Protein AF-A0A943HBX2-F1 (afdb_monomer_lite)

pLDDT: mean 86.65, std 12.38, range [44.62, 96.88]

Secondary structure (DSSP, 8-state):
----------EEEE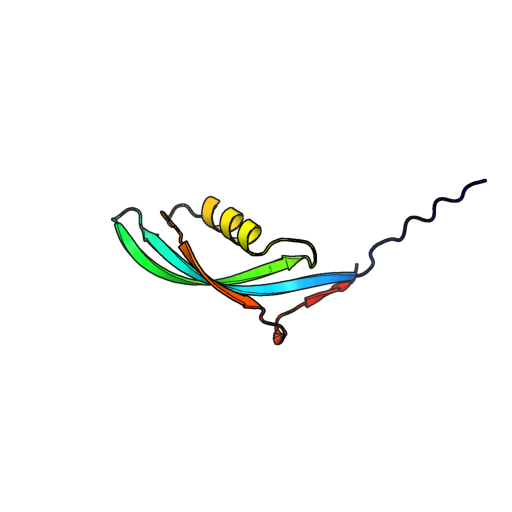EEEEEEEEEE-TT--EEEEEEEEEEETTS-HHHHHHHHHHT-TT-EEEEEEEEEE-GGG-EEEE-

Radius of gyration: 17.37 Å; chains: 1; bounding box: 33×18×63 Å

Structure (mmCIF, N/CA/C/O backbone):
data_AF-A0A943HBX2-F1
#
_entry.id   AF-A0A943HBX2-F1
#
loop_
_atom_site.group_PDB
_atom_site.id
_atom_site.type_symbol
_atom_site.label_atom_id
_atom_site.label_alt_id
_atom_site.label_comp_id
_atom_site.label_asym_id
_atom_site.label_entity_id
_atom_site.label_seq_id
_atom_site.pdbx_PDB_ins_code
_atom_site.Cartn_x
_atom_site.Cartn_y
_atom_site.Cartn_z
_atom_site.occupancy
_atom_site.B_iso_or_equiv
_atom_site.auth_seq_id
_atom_site.auth_comp_id
_atom_site.auth_asym_id
_atom_site.auth_atom_id
_atom_site.pdbx_PDB_model_num
ATOM 1 N N . MET A 1 1 ? -11.205 3.890 47.178 1.00 44.62 1 MET A N 1
ATOM 2 C CA . MET A 1 1 ? -10.676 2.871 46.243 1.00 44.62 1 MET A CA 1
ATOM 3 C C . MET A 1 1 ? -11.028 3.308 44.827 1.00 44.62 1 MET A C 1
ATOM 5 O O . MET A 1 1 ? -12.199 3.272 44.480 1.00 44.62 1 MET A O 1
ATOM 9 N N . ASN A 1 2 ? -10.063 3.796 44.041 1.00 46.47 2 ASN A N 1
ATOM 10 C CA . ASN A 1 2 ? -10.302 4.157 42.638 1.00 46.47 2 ASN A CA 1
ATOM 11 C C . ASN A 1 2 ? -10.198 2.888 41.787 1.00 46.47 2 ASN A C 1
ATOM 13 O O . ASN A 1 2 ? -9.100 2.432 41.471 1.00 46.47 2 ASN A O 1
ATOM 17 N N . VAL A 1 3 ? -11.342 2.285 41.467 1.00 54.25 3 VAL A N 1
ATOM 18 C CA . VAL A 1 3 ? -11.408 1.134 40.562 1.00 54.25 3 VAL A CA 1
ATOM 19 C C . VAL A 1 3 ? -11.227 1.660 39.142 1.00 54.25 3 VAL A C 1
ATOM 21 O O . VAL A 1 3 ? -12.125 2.267 38.568 1.00 54.25 3 VAL A O 1
ATOM 24 N N . ASN A 1 4 ? -10.034 1.469 38.585 1.00 59.88 4 ASN A N 1
ATOM 25 C CA . ASN A 1 4 ? -9.731 1.877 37.220 1.00 59.88 4 ASN A CA 1
ATOM 26 C C . ASN A 1 4 ? -10.258 0.803 36.252 1.00 59.88 4 ASN A C 1
ATOM 28 O O . ASN A 1 4 ? -9.585 -0.192 35.978 1.00 59.88 4 ASN A O 1
ATOM 32 N N . ILE A 1 5 ? -11.500 0.967 35.791 1.00 65.19 5 ILE A N 1
ATOM 33 C CA . ILE A 1 5 ? -12.149 0.045 34.851 1.00 65.19 5 ILE A CA 1
ATOM 34 C C . ILE A 1 5 ? -11.513 0.242 33.467 1.00 65.19 5 ILE A C 1
ATOM 36 O O . ILE A 1 5 ? -11.859 1.164 32.729 1.00 65.19 5 ILE A O 1
ATOM 40 N N . LYS A 1 6 ? -10.573 -0.634 33.095 1.00 66.31 6 LYS A N 1
ATOM 41 C CA . LYS A 1 6 ? -10.032 -0.687 31.730 1.00 66.31 6 LYS A CA 1
ATOM 42 C C . LYS A 1 6 ? -11.029 -1.404 30.821 1.00 66.31 6 LYS A C 1
ATOM 44 O O . LYS A 1 6 ? -11.282 -2.594 30.979 1.00 66.31 6 LYS A O 1
ATOM 49 N N . LYS A 1 7 ? -11.596 -0.677 29.858 1.00 61.38 7 LYS A N 1
ATOM 50 C CA . LYS A 1 7 ? -12.501 -1.235 28.845 1.00 61.38 7 LYS A CA 1
ATOM 51 C C . LYS A 1 7 ? -11.700 -2.122 27.885 1.00 61.38 7 LYS A C 1
ATOM 53 O O . LYS A 1 7 ? -10.840 -1.623 27.164 1.00 61.38 7 LYS A O 1
ATOM 58 N N . ILE A 1 8 ? -11.969 -3.426 27.894 1.00 65.19 8 ILE A N 1
ATOM 59 C CA . ILE A 1 8 ? -11.373 -4.381 26.950 1.00 65.19 8 ILE A CA 1
ATOM 60 C C . ILE A 1 8 ? -12.036 -4.182 25.583 1.00 65.19 8 ILE A C 1
ATOM 62 O O . ILE A 1 8 ? -13.261 -4.090 25.483 1.00 65.19 8 ILE A O 1
ATOM 66 N N . ILE A 1 9 ? -11.226 -4.076 24.529 1.00 63.62 9 ILE A N 1
ATOM 67 C CA . ILE A 1 9 ? -11.714 -3.986 23.150 1.00 63.62 9 ILE A CA 1
ATOM 68 C C . ILE A 1 9 ? -12.144 -5.392 22.727 1.00 63.62 9 ILE A C 1
ATOM 70 O O . ILE A 1 9 ? -11.303 -6.263 22.559 1.00 63.62 9 ILE A O 1
ATOM 74 N N . THR A 1 10 ? -13.446 -5.610 22.565 1.00 68.88 10 THR A N 1
ATOM 75 C CA . THR A 1 10 ? -14.026 -6.905 22.159 1.00 68.88 10 THR A CA 1
ATOM 76 C C . THR A 1 10 ? -14.247 -7.022 20.651 1.00 68.88 10 THR A C 1
ATOM 78 O O . THR A 1 10 ? -14.633 -8.079 20.159 1.00 68.88 10 THR A O 1
ATOM 81 N N . LYS A 1 11 ? -14.042 -5.930 19.902 1.00 75.06 11 LYS A N 1
ATOM 82 C CA . LYS A 1 11 ? -14.253 -5.867 18.451 1.00 75.06 11 LYS A CA 1
ATOM 83 C C . LYS A 1 11 ? -13.145 -5.065 17.782 1.00 75.06 11 LYS A C 1
ATOM 85 O O . LYS A 1 11 ? -12.883 -3.927 18.172 1.00 75.06 11 LYS A O 1
ATOM 90 N N . ILE A 1 12 ? -12.534 -5.650 16.762 1.00 81.25 12 ILE A N 1
ATOM 91 C CA . ILE A 1 12 ? -11.546 -5.017 15.895 1.00 81.25 12 ILE A CA 1
ATOM 92 C C . ILE A 1 12 ? -12.210 -4.735 14.550 1.00 81.25 12 ILE A C 1
ATOM 94 O O . ILE A 1 12 ? -12.614 -5.660 13.847 1.00 81.25 12 ILE A O 1
ATOM 98 N N . ASN A 1 13 ? -12.290 -3.459 14.182 1.00 84.69 13 ASN A N 1
ATOM 99 C CA . ASN A 1 13 ? -12.732 -3.038 12.858 1.00 84.69 13 ASN A CA 1
ATOM 100 C C . ASN A 1 13 ? -11.527 -2.903 11.926 1.00 84.69 13 ASN A C 1
ATOM 102 O O . ASN A 1 13 ? -10.579 -2.168 12.220 1.00 84.69 13 ASN A O 1
ATOM 106 N N . ILE A 1 14 ? -11.599 -3.589 10.792 1.00 88.25 14 ILE A N 1
ATOM 107 C CA . ILE A 1 14 ? -10.633 -3.522 9.703 1.00 88.25 14 ILE A CA 1
ATOM 108 C C . ILE A 1 14 ? -11.336 -2.882 8.512 1.00 88.25 14 ILE A C 1
ATOM 110 O O . ILE A 1 14 ? -12.282 -3.448 7.954 1.00 88.25 14 ILE A O 1
ATOM 114 N N . LYS A 1 15 ? -10.853 -1.710 8.115 1.00 91.94 15 LYS A N 1
ATOM 115 C CA . LYS A 1 15 ? -11.238 -1.059 6.869 1.00 91.94 15 LYS A CA 1
ATOM 116 C C . LYS A 1 15 ? -10.372 -1.574 5.734 1.00 91.94 15 LYS A C 1
ATOM 118 O O . LYS A 1 15 ? -9.156 -1.688 5.877 1.00 91.94 15 LYS A O 1
ATOM 123 N N . THR A 1 16 ? -10.994 -1.875 4.608 1.00 93.50 16 THR A N 1
ATOM 124 C CA . THR A 1 16 ? -10.304 -2.363 3.419 1.00 93.50 16 THR A CA 1
ATOM 125 C C . THR A 1 16 ? -10.216 -1.240 2.399 1.00 93.50 16 THR A C 1
ATOM 127 O O . THR A 1 16 ? -11.212 -0.610 2.064 1.00 93.50 16 THR A O 1
ATOM 130 N N . PHE A 1 17 ? -9.022 -1.004 1.867 1.00 93.81 17 PHE A N 1
ATOM 131 C CA . PHE A 1 17 ? -8.761 0.017 0.860 1.00 93.81 17 PHE A CA 1
ATOM 132 C C . PHE A 1 17 ? -8.189 -0.620 -0.401 1.00 93.81 17 PHE A C 1
ATOM 134 O O . PHE A 1 17 ? -7.285 -1.451 -0.321 1.00 93.81 17 PHE A O 1
ATOM 141 N N . LEU A 1 18 ? -8.682 -0.214 -1.568 1.00 96.00 18 LEU A N 1
ATOM 142 C CA . LEU A 1 18 ? -8.048 -0.496 -2.849 1.00 96.00 18 LEU A CA 1
ATOM 143 C C . LEU A 1 18 ? -7.069 0.633 -3.168 1.00 96.00 18 LEU A C 1
ATOM 145 O O . LEU A 1 18 ? -7.471 1.769 -3.422 1.00 96.00 18 LEU A O 1
ATOM 149 N N . VAL A 1 19 ? -5.781 0.310 -3.163 1.00 96.44 19 VAL A N 1
ATOM 150 C CA . VAL A 1 19 ? -4.707 1.229 -3.534 1.00 96.44 19 VAL A CA 1
ATOM 151 C C . VAL A 1 19 ? -4.307 0.956 -4.976 1.00 96.44 19 VAL A C 1
ATOM 153 O O . VAL A 1 19 ? -3.870 -0.146 -5.300 1.00 96.44 19 VAL A O 1
ATOM 156 N N . THR A 1 20 ? -4.449 1.964 -5.833 1.00 96.88 20 THR A N 1
ATOM 157 C CA . THR A 1 20 ? -3.885 1.979 -7.189 1.00 96.88 20 THR A CA 1
ATOM 158 C C . THR A 1 20 ? -2.566 2.730 -7.127 1.00 96.88 20 THR A C 1
ATOM 160 O O . THR A 1 20 ? -2.519 3.848 -6.614 1.00 96.88 20 THR A O 1
ATOM 163 N N . PHE A 1 21 ? -1.492 2.133 -7.626 1.00 96.75 21 PHE A N 1
ATOM 164 C CA . PHE A 1 21 ? -0.157 2.713 -7.565 1.00 96.75 21 PHE A CA 1
ATOM 165 C C . PHE A 1 21 ? 0.649 2.368 -8.812 1.00 96.75 21 PHE A C 1
ATOM 167 O O . PHE A 1 21 ? 0.432 1.336 -9.448 1.00 96.75 21 PHE A O 1
ATOM 174 N N . SER A 1 22 ? 1.604 3.230 -9.130 1.00 96.88 22 SER A N 1
ATOM 175 C CA . SER A 1 22 ? 2.630 2.962 -10.122 1.00 96.88 22 SER A CA 1
ATOM 176 C C . SER A 1 22 ? 3.965 2.661 -9.466 1.00 96.88 22 SER A C 1
ATOM 178 O O . SER A 1 22 ? 4.200 3.026 -8.315 1.00 96.88 22 SER A O 1
ATOM 180 N N . TYR A 1 23 ? 4.828 1.947 -10.175 1.00 96.50 23 TYR A N 1
ATOM 181 C CA . TYR A 1 23 ? 6.181 1.647 -9.736 1.00 96.50 23 TYR A CA 1
ATOM 182 C C . TYR A 1 23 ? 7.095 1.347 -10.916 1.00 96.50 23 TYR A C 1
ATOM 184 O O . TYR A 1 23 ? 6.658 1.006 -12.015 1.00 96.50 23 TYR A O 1
ATOM 192 N N . GLU A 1 24 ? 8.389 1.426 -10.654 1.00 95.38 24 GLU A N 1
ATOM 193 C CA . GLU A 1 24 ? 9.438 1.000 -11.559 1.00 95.38 24 GLU A CA 1
ATOM 194 C C . GLU A 1 24 ? 9.971 -0.364 -11.128 1.00 95.38 24 GLU A C 1
ATOM 196 O O . GLU A 1 24 ? 10.133 -0.670 -9.946 1.00 95.38 24 GLU A O 1
ATOM 201 N N . THR A 1 25 ? 10.258 -1.223 -12.097 1.00 91.56 25 THR A N 1
ATOM 202 C CA . THR A 1 25 ? 11.011 -2.454 -11.830 1.00 91.56 25 THR A CA 1
ATOM 203 C C . THR A 1 25 ? 12.505 -2.151 -11.765 1.00 91.56 25 THR A C 1
ATOM 205 O O . THR A 1 25 ? 12.966 -1.134 -12.273 1.00 91.56 25 THR A O 1
ATOM 208 N N . ARG A 1 26 ? 13.309 -3.092 -11.255 1.00 87.56 26 ARG A N 1
ATOM 209 C CA . ARG A 1 26 ? 14.783 -2.983 -11.276 1.00 87.56 26 ARG A CA 1
ATOM 210 C C . ARG A 1 26 ? 15.364 -2.682 -12.670 1.00 87.56 26 ARG A C 1
ATOM 212 O O . ARG A 1 26 ? 16.447 -2.122 -12.768 1.00 87.56 26 ARG A O 1
ATOM 219 N N . LYS A 1 27 ? 14.670 -3.080 -13.742 1.00 90.00 27 LYS A N 1
ATOM 220 C CA . LYS A 1 27 ? 15.073 -2.834 -15.138 1.00 90.00 27 LYS A CA 1
ATOM 221 C C . LYS A 1 27 ? 14.581 -1.484 -15.691 1.00 90.00 27 LYS A C 1
ATOM 223 O O . LYS A 1 27 ? 14.753 -1.233 -16.875 1.00 90.00 27 LYS A O 1
ATOM 228 N N . GLY A 1 28 ? 13.945 -0.646 -14.870 1.00 89.06 28 GLY A N 1
ATOM 229 C CA . GLY A 1 28 ? 13.426 0.668 -15.263 1.00 89.06 28 GLY A CA 1
ATOM 230 C C . GLY A 1 28 ? 12.055 0.643 -15.944 1.00 89.06 28 GLY A C 1
ATOM 231 O O . GLY A 1 28 ? 11.567 1.685 -16.363 1.00 89.06 28 GLY A O 1
ATOM 232 N N . TYR A 1 29 ? 11.402 -0.519 -16.066 1.00 92.88 29 TYR A N 1
ATOM 233 C CA . TYR A 1 29 ? 10.052 -0.568 -16.639 1.00 92.88 29 TYR A CA 1
ATOM 234 C C . TYR A 1 29 ? 9.020 0.008 -15.680 1.00 92.88 29 TYR A C 1
ATOM 236 O O . TYR A 1 29 ? 8.943 -0.447 -14.536 1.00 92.88 29 TYR A O 1
ATOM 244 N N . TYR A 1 30 ? 8.191 0.912 -16.195 1.00 95.19 30 TYR A N 1
ATOM 245 C CA . TYR A 1 30 ? 7.001 1.422 -15.529 1.00 95.19 30 TYR A CA 1
ATOM 246 C C . TYR A 1 30 ? 5.896 0.364 -15.490 1.00 95.19 30 TYR A C 1
ATOM 248 O O . TYR A 1 30 ? 5.641 -0.328 -16.480 1.00 95.19 30 TYR A O 1
ATOM 256 N N . ARG A 1 31 ? 5.231 0.244 -14.343 1.00 94.75 31 ARG A N 1
ATOM 257 C CA . ARG A 1 31 ? 4.056 -0.603 -14.147 1.00 94.75 31 ARG A CA 1
ATOM 258 C C . ARG A 1 31 ? 3.038 0.100 -13.273 1.00 94.75 31 ARG A C 1
ATOM 260 O O . ARG A 1 31 ? 3.400 0.833 -12.360 1.00 94.75 31 ARG A O 1
ATOM 267 N N . GLU A 1 32 ? 1.775 -0.213 -13.513 1.00 96.31 32 GLU A N 1
ATOM 268 C CA . GLU A 1 32 ? 0.665 0.145 -12.639 1.00 96.31 32 GLU A CA 1
ATOM 269 C C . GLU A 1 32 ? 0.039 -1.119 -12.079 1.00 96.31 32 GLU A C 1
ATOM 271 O O . GLU A 1 32 ? -0.042 -2.151 -12.750 1.00 96.31 32 GLU A O 1
ATOM 276 N N . GLN A 1 33 ? -0.373 -1.050 -10.822 1.00 95.38 33 GLN A N 1
ATOM 277 C CA . GLN A 1 33 ? -0.989 -2.166 -10.138 1.00 95.38 33 GLN A CA 1
ATOM 278 C C . GLN A 1 33 ? -2.003 -1.670 -9.114 1.00 95.38 33 GLN A C 1
ATOM 280 O O . GLN A 1 33 ? -1.922 -0.561 -8.587 1.00 95.38 33 GLN A O 1
ATOM 285 N N . GLN A 1 34 ? -2.964 -2.538 -8.821 1.00 96.19 34 GLN A N 1
ATOM 286 C CA . GLN A 1 34 ? -3.908 -2.357 -7.735 1.00 96.19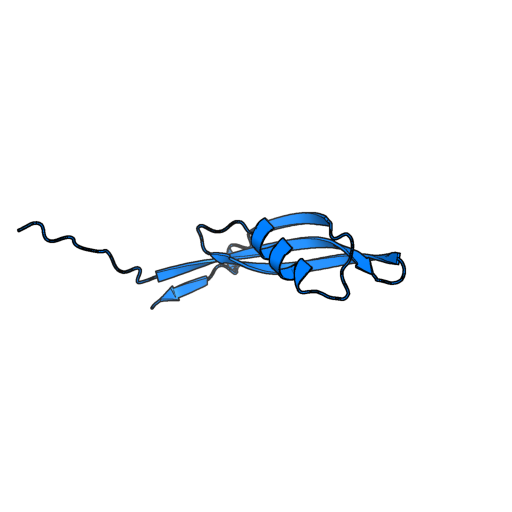 34 GLN A CA 1
ATOM 287 C C . GLN A 1 34 ? -3.677 -3.408 -6.653 1.00 96.19 34 GLN A C 1
ATOM 289 O O . GLN A 1 34 ? -3.328 -4.557 -6.940 1.00 96.19 34 GLN A O 1
ATOM 294 N N . ARG A 1 35 ? -3.866 -3.015 -5.395 1.00 94.44 35 ARG A N 1
ATOM 295 C CA . ARG A 1 35 ? -3.757 -3.907 -4.242 1.00 94.44 35 ARG A CA 1
ATOM 296 C C . ARG A 1 35 ? -4.780 -3.545 -3.177 1.00 94.44 35 ARG A C 1
ATOM 298 O O . ARG A 1 35 ? -4.966 -2.375 -2.863 1.00 94.44 35 ARG A O 1
ATOM 305 N N . LEU A 1 36 ? -5.390 -4.568 -2.585 1.00 94.44 36 LEU A N 1
ATOM 306 C CA . LEU A 1 36 ? -6.217 -4.418 -1.393 1.00 94.44 36 LEU A CA 1
ATOM 307 C C . LEU A 1 36 ? -5.348 -4.401 -0.134 1.00 94.44 36 LEU A C 1
ATOM 309 O O . LEU A 1 36 ? -4.449 -5.231 0.023 1.00 94.44 36 LEU A O 1
ATOM 313 N N . ILE A 1 37 ? -5.640 -3.473 0.769 1.00 93.94 37 ILE A N 1
ATOM 314 C CA . ILE A 1 37 ? -4.944 -3.307 2.042 1.00 93.94 37 ILE A CA 1
ATOM 315 C C . ILE A 1 37 ? -5.987 -3.208 3.147 1.00 93.94 37 ILE A C 1
ATOM 317 O O . ILE A 1 37 ? -6.876 -2.36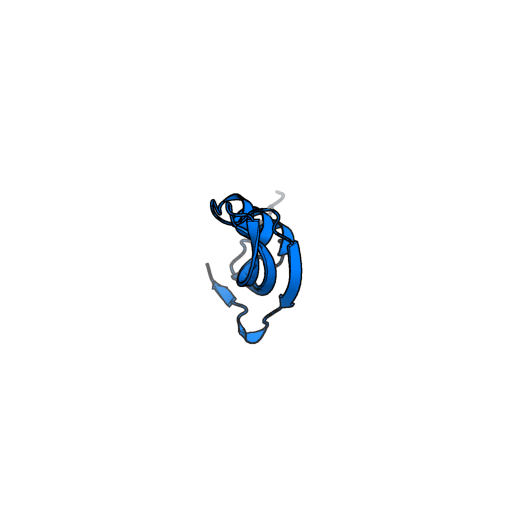4 3.089 1.00 93.94 37 ILE A O 1
ATOM 321 N N . GLY A 1 38 ? -5.878 -4.089 4.139 1.00 90.50 38 GLY A N 1
ATOM 322 C CA . GLY A 1 38 ? -6.650 -4.005 5.374 1.00 90.50 38 GLY A CA 1
ATOM 323 C C . GLY A 1 38 ? -5.912 -3.140 6.388 1.00 90.50 38 GLY A C 1
ATOM 324 O O . GLY A 1 38 ? -4.710 -3.317 6.585 1.00 90.50 38 GLY A O 1
ATOM 325 N N . VAL A 1 39 ? -6.627 -2.208 7.003 1.00 91.69 39 VAL A N 1
ATOM 326 C CA . VAL A 1 39 ? -6.086 -1.211 7.926 1.00 91.69 39 VAL A CA 1
ATOM 327 C C . VAL A 1 39 ? -7.017 -1.125 9.123 1.00 91.69 39 VAL A C 1
ATOM 329 O O . VAL A 1 39 ? -8.240 -1.157 8.967 1.00 91.69 39 VAL A O 1
ATOM 332 N N . LEU A 1 40 ? -6.459 -1.047 10.328 1.00 87.69 40 LEU A N 1
ATOM 333 C CA . LEU A 1 40 ? -7.276 -0.836 11.517 1.00 87.69 40 LEU A CA 1
ATOM 334 C C . LEU A 1 40 ? -7.941 0.540 11.460 1.00 87.69 40 LEU A C 1
ATOM 336 O O . LEU A 1 40 ? -7.387 1.485 10.913 1.00 87.69 40 LEU A O 1
ATOM 340 N N . ASP A 1 41 ? -9.109 0.681 12.084 1.00 78.62 41 ASP A N 1
ATOM 341 C CA . ASP A 1 41 ? -9.912 1.917 12.047 1.00 78.62 41 ASP A CA 1
ATOM 342 C C . ASP A 1 41 ? -9.152 3.209 12.435 1.00 78.62 41 ASP A C 1
ATOM 344 O O . ASP A 1 41 ? -9.580 4.310 12.093 1.00 78.62 41 ASP A O 1
ATOM 348 N N . LYS A 1 42 ? -8.038 3.083 13.169 1.00 80.06 42 LYS A N 1
ATOM 349 C CA . LYS A 1 42 ? -7.196 4.191 13.653 1.00 80.06 42 LYS A CA 1
ATOM 350 C C . LYS A 1 42 ? -5.869 4.348 12.905 1.00 80.06 42 LYS A C 1
ATOM 352 O O . LYS A 1 42 ? -5.089 5.232 13.250 1.00 80.06 42 LYS A O 1
ATOM 357 N N . GLU A 1 43 ? -5.581 3.477 11.947 1.00 86.38 43 GLU A N 1
ATOM 358 C CA . GLU A 1 43 ? -4.321 3.469 11.210 1.00 86.38 43 GLU A CA 1
ATOM 359 C C . GLU A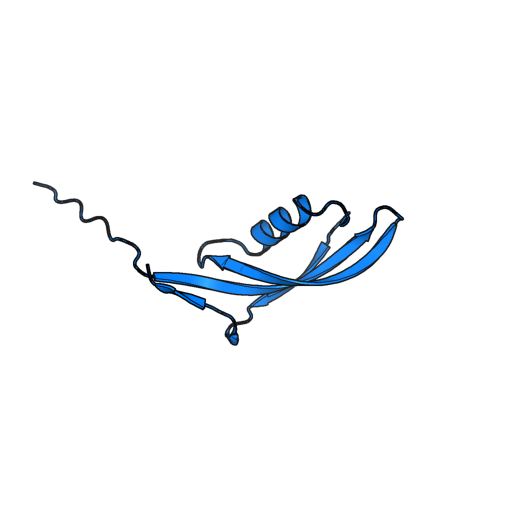 1 43 ? -4.456 4.167 9.854 1.00 86.38 43 GLU A C 1
ATOM 361 O O . GLU A 1 43 ? -5.538 4.261 9.275 1.00 86.38 43 GLU A O 1
ATOM 366 N N . ASP A 1 44 ? -3.332 4.678 9.349 1.00 89.44 44 ASP A N 1
ATOM 367 C CA . ASP A 1 44 ? -3.283 5.357 8.058 1.00 89.44 44 ASP A CA 1
ATOM 368 C C . ASP A 1 44 ? -3.035 4.336 6.929 1.00 89.44 44 ASP A C 1
ATOM 370 O O . ASP A 1 44 ? -1.975 3.692 6.916 1.00 89.44 44 ASP A O 1
ATOM 374 N N . PRO A 1 45 ? -3.952 4.198 5.949 1.00 89.81 45 PRO A N 1
ATOM 375 C CA . PRO A 1 45 ? -3.768 3.296 4.816 1.00 89.81 45 PRO A CA 1
ATOM 376 C C . PRO A 1 45 ? -2.512 3.586 3.993 1.00 89.81 45 PRO A C 1
ATOM 378 O O . PRO A 1 45 ? -1.940 2.656 3.420 1.00 89.81 45 PRO A O 1
ATOM 381 N N . LYS A 1 46 ? -2.039 4.839 3.958 1.00 93.12 46 LYS A N 1
ATOM 382 C CA . LYS A 1 46 ? -0.800 5.199 3.256 1.00 93.12 46 LYS A CA 1
ATOM 383 C C . LYS A 1 46 ? 0.420 4.584 3.923 1.00 93.12 46 LYS A C 1
ATOM 385 O O . LYS A 1 46 ? 1.219 3.950 3.244 1.00 93.12 46 LYS A O 1
ATOM 390 N N . LYS A 1 47 ? 0.525 4.683 5.251 1.00 93.44 47 LYS A N 1
ATOM 391 C CA . LYS A 1 47 ? 1.638 4.087 6.008 1.00 93.44 47 LYS A CA 1
ATOM 392 C C . LYS A 1 47 ? 1.667 2.570 5.874 1.00 93.44 47 LYS A C 1
ATOM 394 O O . LYS A 1 47 ? 2.740 1.978 5.752 1.00 93.44 47 LYS A O 1
ATOM 399 N N . GLN A 1 48 ? 0.494 1.939 5.857 1.00 93.31 48 GLN A N 1
ATOM 400 C CA . GLN A 1 48 ? 0.397 0.497 5.652 1.00 93.31 48 GLN A CA 1
ATOM 401 C C . GLN A 1 48 ? 0.847 0.099 4.239 1.00 93.31 48 GLN A C 1
ATOM 403 O O . GLN A 1 48 ? 1.570 -0.885 4.073 1.00 93.31 48 GLN A O 1
ATOM 408 N N . PHE A 1 49 ? 0.479 0.883 3.221 1.00 94.56 49 PHE A N 1
ATOM 409 C CA . PHE A 1 49 ? 0.985 0.699 1.863 1.00 94.56 49 PHE A CA 1
ATOM 410 C C . PHE A 1 49 ? 2.502 0.892 1.772 1.00 94.56 49 PHE A C 1
ATOM 412 O O . PHE A 1 49 ? 3.178 0.034 1.215 1.00 94.56 49 PHE A O 1
ATOM 419 N N . GLU A 1 50 ? 3.049 1.965 2.342 1.00 93.44 50 GLU A N 1
ATOM 420 C CA . GLU A 1 50 ? 4.491 2.242 2.350 1.00 93.44 50 GLU A CA 1
ATOM 421 C C . GLU A 1 50 ? 5.279 1.118 3.029 1.00 93.44 50 GLU A C 1
ATOM 423 O O . GLU A 1 50 ? 6.285 0.654 2.496 1.00 93.44 50 GLU A O 1
ATOM 428 N N . THR A 1 51 ? 4.776 0.616 4.159 1.00 94.25 51 THR A N 1
ATOM 429 C CA . THR A 1 51 ? 5.350 -0.545 4.855 1.00 94.25 51 THR A CA 1
ATOM 430 C C . THR A 1 51 ? 5.298 -1.801 3.989 1.00 94.25 51 THR A C 1
ATOM 432 O O . THR A 1 51 ? 6.225 -2.608 3.974 1.00 94.25 51 THR A O 1
ATOM 435 N N . TRP A 1 52 ? 4.216 -2.004 3.242 1.00 94.44 52 TRP A N 1
ATOM 436 C CA . TRP A 1 52 ? 4.134 -3.129 2.320 1.00 94.44 52 TRP A CA 1
ATOM 437 C C . TRP A 1 52 ? 5.114 -2.985 1.143 1.00 94.44 52 TRP A C 1
ATOM 439 O O . TRP A 1 52 ? 5.805 -3.948 0.802 1.00 94.44 52 TRP A O 1
ATOM 449 N N . VAL A 1 53 ? 5.214 -1.794 0.547 1.00 94.38 53 VAL A N 1
ATOM 450 C CA . VAL A 1 53 ? 6.139 -1.505 -0.558 1.00 94.38 53 VAL A CA 1
ATOM 451 C C . VAL A 1 53 ? 7.589 -1.661 -0.120 1.00 94.38 53 VAL A C 1
ATOM 453 O O . VAL A 1 53 ? 8.367 -2.256 -0.859 1.00 94.38 53 VAL A O 1
AT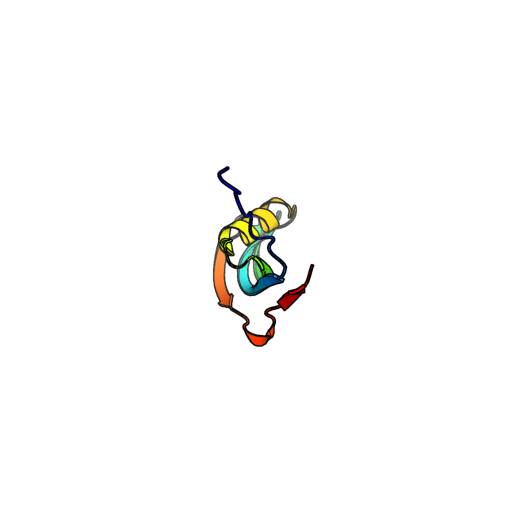OM 456 N N . SER A 1 54 ? 7.962 -1.195 1.075 1.00 92.69 54 SER A N 1
ATOM 457 C CA . SER A 1 54 ? 9.338 -1.317 1.575 1.00 92.69 54 SER A CA 1
ATOM 458 C C . SER A 1 54 ? 9.780 -2.776 1.743 1.00 92.69 54 SER A C 1
ATOM 460 O O . SER A 1 54 ? 10.957 -3.094 1.586 1.00 92.69 54 SER A O 1
ATOM 462 N N . ASN A 1 55 ? 8.828 -3.684 1.976 1.00 93.56 55 ASN A N 1
ATOM 463 C CA . ASN A 1 55 ? 9.067 -5.125 2.022 1.00 93.56 55 ASN A CA 1
ATOM 464 C C . ASN A 1 55 ? 9.149 -5.782 0.627 1.00 93.56 55 ASN A C 1
ATOM 466 O O . ASN A 1 55 ? 9.552 -6.943 0.507 1.00 93.56 55 ASN A O 1
ATOM 470 N N . CYS A 1 56 ? 8.789 -5.073 -0.446 1.00 91.75 56 CYS A N 1
ATOM 471 C CA . CYS A 1 56 ? 8.818 -5.590 -1.811 1.00 91.75 56 CYS A CA 1
ATOM 472 C C . CYS A 1 56 ? 10.169 -5.325 -2.489 1.00 91.75 56 CYS A C 1
ATOM 474 O O . CYS A 1 56 ? 10.537 -4.194 -2.775 1.00 91.75 56 CYS A O 1
ATOM 476 N N . ARG A 1 57 ? 10.890 -6.391 -2.858 1.00 89.25 57 ARG A N 1
ATOM 477 C CA . ARG A 1 57 ? 12.219 -6.288 -3.503 1.00 89.25 57 ARG A CA 1
ATOM 478 C C . ARG A 1 57 ? 12.190 -5.893 -4.984 1.00 89.25 57 ARG A C 1
ATOM 480 O O . ARG A 1 57 ? 13.236 -5.641 -5.575 1.00 89.25 57 ARG A O 1
ATOM 487 N N . THR A 1 58 ? 11.020 -5.940 -5.612 1.00 89.75 58 THR A N 1
ATOM 488 C CA . THR A 1 58 ? 10.843 -5.762 -7.063 1.00 89.75 58 THR A CA 1
ATOM 489 C C . THR A 1 58 ? 10.175 -4.443 -7.435 1.00 89.75 58 THR A C 1
ATOM 491 O O . THR A 1 58 ? 10.080 -4.138 -8.625 1.00 89.75 58 THR A O 1
ATOM 494 N N . ILE A 1 59 ? 9.722 -3.686 -6.436 1.00 93.12 59 ILE A N 1
ATOM 495 C CA . ILE A 1 59 ? 8.967 -2.448 -6.583 1.00 93.12 59 ILE A CA 1
ATOM 496 C C . ILE A 1 59 ? 9.893 -1.302 -6.183 1.00 93.12 59 ILE A C 1
ATOM 498 O O . ILE A 1 59 ? 10.282 -1.190 -5.026 1.00 93.12 59 ILE A O 1
ATOM 502 N N . PHE A 1 60 ? 10.243 -0.454 -7.141 1.00 91.69 60 PHE A N 1
ATOM 503 C CA . PHE A 1 60 ? 11.062 0.738 -6.942 1.00 91.69 60 PHE A CA 1
ATOM 504 C C . PHE A 1 60 ? 10.237 1.980 -7.273 1.00 91.69 60 PHE A C 1
ATOM 506 O O . PHE A 1 60 ? 9.295 1.903 -8.058 1.00 91.69 60 PHE A O 1
ATOM 513 N N . ASN A 1 61 ? 10.571 3.125 -6.670 1.00 92.06 61 ASN A N 1
ATOM 514 C CA . ASN A 1 61 ? 9.934 4.418 -6.956 1.00 92.06 61 ASN A CA 1
ATOM 515 C C . ASN A 1 61 ? 8.393 4.374 -6.955 1.00 92.06 61 ASN A C 1
ATOM 517 O O . ASN A 1 61 ? 7.746 4.980 -7.810 1.00 92.06 61 ASN A O 1
ATOM 521 N N . ALA A 1 62 ? 7.802 3.631 -6.012 1.00 94.06 62 ALA A N 1
ATOM 522 C CA . ALA A 1 62 ? 6.356 3.464 -5.962 1.00 94.06 62 ALA A CA 1
ATOM 523 C C . ALA A 1 62 ? 5.651 4.799 -5.690 1.00 94.06 62 ALA A C 1
ATOM 525 O O . ALA A 1 62 ? 6.031 5.539 -4.781 1.00 94.06 62 ALA A O 1
ATOM 526 N N . LYS A 1 63 ? 4.591 5.084 -6.444 1.00 95.12 63 LYS A N 1
ATOM 527 C CA . LYS A 1 63 ? 3.754 6.274 -6.290 1.00 95.12 63 LYS A CA 1
ATOM 528 C C . LYS A 1 63 ? 2.299 5.862 -6.211 1.00 95.12 63 LYS A C 1
ATOM 530 O O . LYS A 1 63 ? 1.791 5.161 -7.081 1.00 95.12 63 LYS A O 1
ATOM 535 N N . ILE A 1 64 ? 1.614 6.314 -5.171 1.00 96.00 64 ILE A N 1
ATOM 536 C CA . ILE A 1 64 ? 0.177 6.094 -5.038 1.00 96.00 64 ILE A CA 1
ATOM 537 C C . ILE A 1 64 ? -0.546 6.996 -6.040 1.00 96.00 64 ILE A C 1
ATOM 539 O O . ILE A 1 64 ? -0.346 8.208 -6.036 1.00 96.00 64 ILE A O 1
ATOM 543 N N . LEU A 1 65 ? -1.398 6.399 -6.869 1.00 95.75 65 LEU A N 1
ATOM 544 C CA . LEU A 1 65 ? -2.261 7.100 -7.821 1.00 95.75 65 LEU A CA 1
ATOM 545 C C . LEU A 1 65 ? -3.643 7.365 -7.216 1.00 95.75 65 LEU A C 1
ATOM 547 O O . LEU A 1 65 ? -4.211 8.435 -7.404 1.00 95.75 65 LEU A O 1
ATOM 551 N N . SER A 1 66 ? -4.189 6.396 -6.476 1.00 95.81 66 SER A N 1
ATOM 552 C CA . SER A 1 66 ? -5.500 6.512 -5.834 1.00 95.81 66 SER A CA 1
ATOM 553 C C . SER A 1 66 ? -5.629 5.562 -4.644 1.00 95.81 66 SER A C 1
ATOM 555 O O . SER A 1 66 ? -5.023 4.489 -4.625 1.00 95.81 66 SER A O 1
ATOM 557 N N . ILE A 1 67 ? -6.440 5.953 -3.662 1.00 95.38 67 ILE A N 1
ATOM 558 C CA . ILE A 1 67 ? -6.848 5.121 -2.528 1.00 95.38 67 ILE A CA 1
ATOM 559 C C . ILE A 1 67 ? -8.360 5.242 -2.401 1.00 95.38 67 ILE A C 1
ATOM 561 O O . ILE A 1 67 ? -8.877 6.342 -2.212 1.00 95.38 67 ILE A O 1
ATOM 565 N N . VAL A 1 68 ? -9.059 4.113 -2.475 1.00 94.94 68 VAL A N 1
ATOM 566 C CA . VAL A 1 68 ? -10.520 4.058 -2.354 1.00 94.94 68 VAL A CA 1
ATOM 567 C C . VAL A 1 68 ? -10.891 3.089 -1.241 1.00 94.94 68 VAL A C 1
ATOM 569 O O . VAL A 1 68 ? -10.424 1.952 -1.233 1.00 94.94 68 VAL A O 1
ATOM 572 N N . GLU A 1 69 ? -11.722 3.525 -0.293 1.00 92.56 69 GLU A N 1
ATOM 573 C CA . GLU A 1 69 ? -12.273 2.632 0.731 1.00 92.56 69 GLU A CA 1
ATOM 574 C C . GLU A 1 69 ? -13.312 1.697 0.105 1.00 92.56 69 GLU A C 1
ATOM 576 O O . GLU A 1 69 ? -14.294 2.139 -0.490 1.00 92.56 69 GLU A O 1
ATOM 581 N N . MET A 1 70 ? -13.108 0.396 0.281 1.00 92.88 70 MET A N 1
ATOM 582 C CA . MET A 1 70 ? -14.010 -0.655 -0.166 1.00 92.88 70 MET A CA 1
ATOM 583 C C . MET A 1 70 ? -14.894 -1.082 1.000 1.00 92.88 70 MET A C 1
ATOM 585 O O . MET A 1 70 ? -14.621 -2.081 1.666 1.00 92.88 70 MET A O 1
ATOM 589 N N . LYS A 1 71 ? -15.960 -0.309 1.244 1.00 88.00 71 LYS A N 1
ATOM 590 C C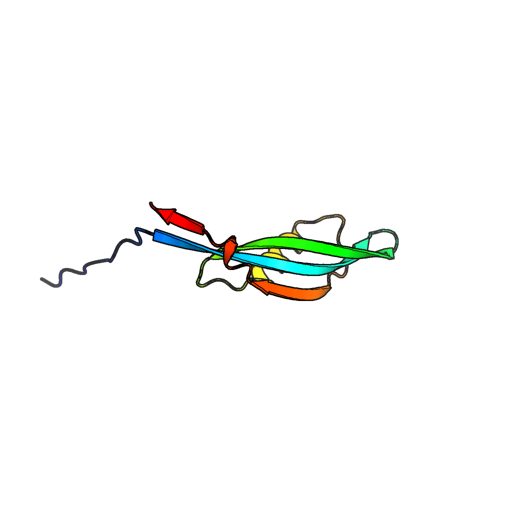A . LYS A 1 71 ? -16.875 -0.509 2.383 1.00 88.00 71 LYS A CA 1
ATOM 591 C C . LYS A 1 71 ? -17.457 -1.922 2.438 1.00 88.00 71 LYS A C 1
ATOM 593 O O . LYS A 1 71 ? -17.559 -2.484 3.524 1.00 88.00 71 LYS A O 1
ATOM 598 N N . ASP A 1 72 ? -17.752 -2.509 1.281 1.00 86.81 72 ASP A N 1
ATOM 599 C CA . ASP A 1 72 ? -18.300 -3.868 1.164 1.00 86.81 72 ASP A CA 1
ATOM 600 C C . ASP A 1 72 ? -17.313 -4.960 1.615 1.00 86.81 72 ASP A C 1
ATOM 602 O O . ASP A 1 72 ? -17.708 -6.083 1.915 1.00 86.81 72 ASP A O 1
ATOM 606 N N . LEU A 1 73 ? -16.018 -4.635 1.681 1.00 86.19 73 LEU A N 1
ATOM 607 C CA . LEU A 1 73 ? -14.948 -5.538 2.106 1.00 86.19 73 LEU A CA 1
ATOM 608 C C . LEU A 1 73 ? -14.453 -5.245 3.528 1.00 86.19 73 LEU A C 1
ATOM 610 O O . LEU A 1 73 ? -13.480 -5.868 3.968 1.00 86.19 73 LEU A O 1
ATOM 614 N N . ASN A 1 74 ? -15.072 -4.303 4.243 1.00 88.31 74 ASN A N 1
ATOM 615 C CA . ASN A 1 74 ? -14.728 -4.017 5.632 1.00 88.31 74 ASN A CA 1
ATOM 616 C C . ASN A 1 74 ? -15.088 -5.219 6.513 1.00 88.31 74 ASN A C 1
ATOM 618 O O . ASN A 1 74 ? -16.116 -5.871 6.329 1.00 88.31 74 ASN A O 1
ATOM 622 N N . ARG A 1 75 ? -14.225 -5.532 7.480 1.00 84.06 75 ARG A N 1
ATOM 623 C CA . ARG A 1 75 ? -14.385 -6.696 8.358 1.00 84.06 75 ARG A CA 1
ATOM 624 C C . ARG A 1 75 ? -14.417 -6.262 9.809 1.00 84.06 75 ARG A C 1
ATOM 626 O O . ARG A 1 75 ? -13.654 -5.395 10.222 1.00 84.06 75 ARG A O 1
ATOM 633 N N . VAL A 1 76 ? -15.262 -6.921 10.591 1.00 83.44 76 VAL A N 1
ATOM 634 C CA . VAL A 1 76 ? -15.271 -6.800 12.049 1.00 83.44 76 VAL A CA 1
ATOM 635 C C . VAL A 1 76 ? -14.904 -8.158 12.618 1.00 83.44 76 VAL A C 1
ATOM 637 O O . VAL A 1 76 ? -15.582 -9.146 12.347 1.00 83.44 76 VAL A O 1
ATOM 640 N N . ILE A 1 77 ? -13.820 -8.210 13.384 1.00 76.06 77 ILE A N 1
ATOM 641 C CA . ILE A 1 77 ? -13.362 -9.421 14.062 1.00 76.06 77 ILE A CA 1
ATOM 642 C C . ILE A 1 77 ? -13.693 -9.273 15.548 1.00 76.06 77 ILE A C 1
ATOM 644 O O . ILE A 1 77 ? -13.290 -8.294 16.178 1.00 76.06 77 ILE A O 1
ATOM 648 N N . GLY A 1 78 ? -14.457 -10.216 16.097 1.00 70.00 78 GLY A N 1
ATOM 649 C CA . GLY A 1 78 ? -14.646 -10.345 17.545 1.00 70.00 78 GLY A CA 1
ATOM 650 C C . GLY A 1 78 ? -13.458 -11.071 18.176 1.00 70.00 78 GLY A C 1
ATOM 651 O O . GLY A 1 78 ? -12.939 -12.002 17.561 1.00 70.00 78 GLY A O 1
ATOM 652 N N . ILE A 1 79 ? -13.028 -10.621 19.359 1.00 60.31 79 ILE A N 1
ATOM 653 C CA . ILE A 1 79 ? -12.000 -11.280 20.188 1.00 60.31 79 ILE A CA 1
ATOM 654 C C . ILE A 1 79 ? -12.686 -12.089 21.282 1.00 60.31 79 ILE A C 1
ATOM 656 O O . ILE A 1 79 ? -13.610 -11.520 21.912 1.00 60.31 79 ILE A O 1
#

Sequence (79 aa):
MNVNIKKIITKINIKTFLVTFSYETRKGYYREQQRLIGVLDKEDPKKQFETWVSNCRTIFNAKILSIVEMKDLNRVIGI

Foldseek 3Di:
DPDPDDDDDFKWKWWKKWWWKWFAFPVRDIDIDIDIDIDTPPDDPVVRVVVVQVPDPGGHPMDTPDIGTPPVPMDMDGD